Protein AF-A0A239WN30-F1 (af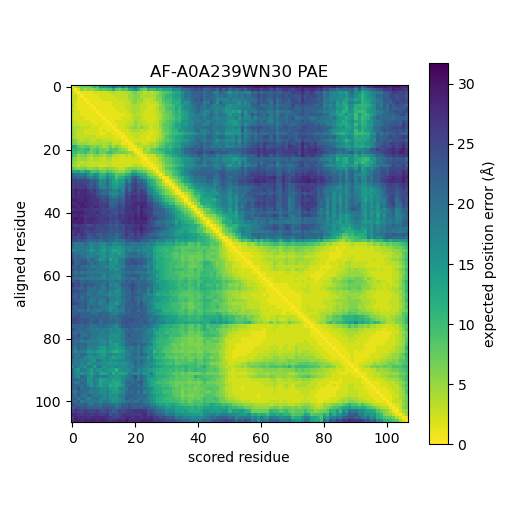db_monomer)

Structure (mmCIF, N/CA/C/O backbone):
data_AF-A0A239WN30-F1
#
_entry.id   AF-A0A239WN30-F1
#
loop_
_atom_site.group_PDB
_atom_site.id
_atom_site.type_symbol
_atom_site.label_atom_id
_atom_site.label_alt_id
_atom_site.label_comp_id
_atom_site.label_asym_id
_atom_site.label_entity_id
_atom_site.label_seq_id
_atom_site.pdbx_PDB_ins_code
_atom_site.Cartn_x
_atom_site.Cartn_y
_atom_site.Cartn_z
_atom_site.occupancy
_atom_site.B_iso_or_equiv
_atom_site.auth_seq_id
_atom_site.auth_comp_id
_atom_site.auth_asym_id
_atom_site.auth_atom_id
_atom_site.pdbx_PDB_model_num
ATOM 1 N N . MET A 1 1 ? 15.507 -6.431 -41.439 1.00 62.22 1 MET A N 1
ATOM 2 C CA . MET A 1 1 ? 15.771 -5.047 -40.969 1.00 62.22 1 MET A CA 1
ATOM 3 C C . MET A 1 1 ? 14.995 -4.663 -39.696 1.00 62.22 1 MET A C 1
ATOM 5 O O . MET A 1 1 ? 15.234 -3.600 -39.144 1.00 62.22 1 MET A O 1
ATOM 9 N N . THR A 1 2 ? 14.121 -5.525 -39.174 1.00 83.44 2 THR A N 1
ATOM 10 C CA . THR A 1 2 ? 13.235 -5.255 -38.025 1.00 83.44 2 THR A CA 1
ATOM 11 C C . THR A 1 2 ? 13.854 -5.611 -36.671 1.00 83.44 2 THR A C 1
ATOM 13 O O . THR A 1 2 ? 13.807 -4.801 -35.751 1.00 83.44 2 THR A O 1
ATOM 16 N N . LEU A 1 3 ? 14.524 -6.765 -36.566 1.00 84.12 3 LEU A N 1
ATOM 17 C CA . LEU A 1 3 ? 15.110 -7.235 -35.302 1.00 84.12 3 LEU A CA 1
ATOM 18 C C . LEU A 1 3 ? 16.232 -6.323 -34.785 1.00 84.12 3 LEU A C 1
ATOM 20 O O . LEU A 1 3 ? 16.250 -5.955 -33.617 1.00 84.12 3 LEU A O 1
ATOM 24 N N . LYS A 1 4 ? 17.147 -5.907 -35.670 1.00 84.69 4 LYS A N 1
ATOM 25 C CA . LYS A 1 4 ? 18.250 -5.008 -35.300 1.00 84.69 4 LYS A CA 1
ATOM 26 C C . LYS A 1 4 ? 17.726 -3.668 -34.776 1.00 84.69 4 LYS A C 1
ATOM 28 O O . LYS A 1 4 ? 18.194 -3.206 -33.747 1.00 84.69 4 LYS A O 1
ATOM 33 N N . ARG A 1 5 ? 16.710 -3.105 -35.438 1.00 85.00 5 ARG A N 1
ATOM 34 C CA . ARG A 1 5 ? 16.092 -1.836 -35.040 1.00 85.00 5 ARG A CA 1
ATOM 35 C C . ARG A 1 5 ? 15.357 -1.948 -33.703 1.00 85.00 5 ARG A C 1
ATOM 37 O O . ARG A 1 5 ? 15.493 -1.053 -32.884 1.00 85.00 5 ARG A O 1
ATOM 44 N N . ALA A 1 6 ? 14.648 -3.050 -33.456 1.00 86.06 6 ALA A N 1
ATOM 45 C CA . ALA A 1 6 ? 14.029 -3.312 -32.156 1.00 86.06 6 ALA A CA 1
ATOM 46 C C . ALA A 1 6 ? 15.077 -3.428 -31.034 1.00 86.06 6 ALA A C 1
ATOM 48 O O . ALA A 1 6 ? 14.925 -2.819 -29.982 1.00 86.06 6 ALA A O 1
ATOM 49 N N . LEU A 1 7 ? 16.181 -4.142 -31.279 1.00 85.44 7 LEU A N 1
ATOM 50 C CA . LEU A 1 7 ? 17.279 -4.249 -30.315 1.00 85.44 7 LEU A CA 1
ATOM 51 C C . LEU A 1 7 ? 17.985 -2.909 -30.082 1.00 85.44 7 LEU A C 1
ATOM 53 O O . LEU A 1 7 ? 18.366 -2.619 -28.956 1.00 85.44 7 LEU A O 1
ATOM 57 N N . ASP A 1 8 ? 18.171 -2.100 -31.125 1.00 85.19 8 ASP A N 1
ATOM 58 C CA . ASP A 1 8 ? 18.766 -0.766 -31.001 1.00 85.19 8 ASP A CA 1
ATOM 59 C C . ASP A 1 8 ? 17.870 0.169 -30.169 1.00 85.19 8 ASP A C 1
ATOM 61 O O . ASP A 1 8 ? 18.388 0.915 -29.343 1.00 85.19 8 ASP A O 1
ATOM 65 N N . LEU A 1 9 ? 16.541 0.078 -30.318 1.00 86.25 9 LEU A N 1
ATOM 66 C CA . LEU A 1 9 ? 15.583 0.820 -29.490 1.00 86.25 9 LEU A CA 1
ATOM 67 C C . LEU A 1 9 ? 15.656 0.400 -28.019 1.00 86.25 9 LEU A C 1
ATOM 69 O O . LEU A 1 9 ? 15.783 1.253 -27.150 1.00 86.25 9 LEU A O 1
ATOM 73 N N . LEU A 1 10 ? 15.670 -0.904 -27.738 1.00 83.12 10 LEU A N 1
ATOM 74 C CA . LEU A 1 10 ? 15.766 -1.411 -26.365 1.00 83.12 10 LEU A CA 1
ATOM 75 C C . LEU A 1 10 ? 17.101 -1.058 -25.690 1.00 83.12 10 LEU A C 1
ATOM 77 O O . LEU A 1 10 ? 17.151 -0.875 -24.476 1.00 83.12 10 LEU A O 1
ATOM 81 N N . VAL A 1 11 ? 18.187 -0.943 -26.462 1.00 82.88 11 VAL A N 1
ATOM 82 C CA . VAL A 1 11 ? 19.470 -0.428 -25.957 1.00 82.88 11 VAL A CA 1
ATOM 83 C C . VAL A 1 11 ? 19.386 1.077 -25.685 1.00 82.88 11 VAL A C 1
ATOM 85 O O . VAL A 1 11 ? 19.878 1.531 -24.656 1.00 82.88 11 VAL A O 1
ATOM 88 N N . ALA A 1 12 ? 18.751 1.850 -26.571 1.00 80.44 12 ALA A N 1
ATOM 89 C CA . ALA A 1 12 ? 18.581 3.294 -26.402 1.00 80.44 12 ALA A CA 1
ATOM 90 C C . ALA A 1 12 ? 17.696 3.653 -25.195 1.00 80.44 12 ALA A C 1
ATOM 92 O O . ALA A 1 12 ? 17.984 4.617 -24.492 1.00 80.44 12 ALA A O 1
ATOM 93 N N . GLU A 1 13 ? 16.662 2.856 -24.923 1.00 78.12 13 GLU A N 1
ATOM 94 C CA . GLU A 1 13 ? 15.775 3.001 -23.761 1.00 78.12 13 GLU A CA 1
ATOM 95 C C . GLU A 1 13 ? 16.386 2.454 -22.456 1.00 78.12 13 GLU A C 1
ATOM 97 O O . GLU A 1 13 ? 15.775 2.548 -21.395 1.00 78.12 13 GLU A O 1
ATOM 102 N N . GLY A 1 14 ? 17.598 1.890 -22.511 1.00 75.25 14 GLY A N 1
ATOM 103 C CA . GLY A 1 14 ? 18.319 1.409 -21.333 1.00 75.25 14 GLY A CA 1
ATOM 104 C C . GLY A 1 14 ? 17.860 0.047 -20.806 1.00 75.25 14 GLY A C 1
ATOM 105 O O . GLY A 1 14 ? 18.337 -0.374 -19.755 1.00 75.25 14 GLY A O 1
ATOM 106 N N . TYR A 1 15 ? 16.997 -0.673 -21.530 1.00 79.50 15 TYR A N 1
ATOM 107 C CA . TYR A 1 15 ? 16.573 -2.035 -21.178 1.00 79.50 15 TYR A CA 1
ATOM 108 C C . TYR A 1 15 ? 17.630 -3.097 -21.502 1.00 79.50 15 TYR A C 1
ATOM 110 O O . TYR A 1 15 ? 17.630 -4.169 -20.898 1.00 79.50 15 TYR A O 1
ATOM 118 N N . LEU A 1 16 ? 18.528 -2.824 -22.452 1.00 85.12 16 LEU A N 1
ATOM 119 C CA . LEU A 1 16 ? 19.608 -3.727 -22.848 1.00 85.12 16 LEU A CA 1
ATOM 120 C C . LEU A 1 16 ? 20.968 -3.018 -22.832 1.00 85.12 16 LEU A C 1
ATOM 122 O O . LEU A 1 16 ? 21.090 -1.875 -23.266 1.00 85.12 16 LEU A O 1
ATOM 126 N N . ILE A 1 17 ? 22.025 -3.739 -22.455 1.00 84.44 17 ILE A N 1
ATOM 127 C CA . ILE A 1 17 ? 23.415 -3.313 -22.661 1.00 84.44 17 ILE A CA 1
ATOM 128 C C . ILE A 1 17 ? 24.110 -4.192 -23.699 1.00 84.44 17 ILE A C 1
ATOM 130 O O . ILE A 1 17 ? 23.985 -5.418 -23.704 1.00 84.44 17 ILE A O 1
ATOM 134 N N . ARG A 1 18 ? 24.919 -3.569 -24.561 1.00 83.88 18 ARG A N 1
ATOM 135 C CA . ARG A 1 18 ? 25.822 -4.283 -25.472 1.00 83.88 18 ARG A CA 1
ATOM 136 C C . ARG A 1 18 ? 27.233 -4.287 -24.915 1.00 83.88 18 ARG A C 1
ATOM 138 O O . ARG A 1 18 ? 27.840 -3.234 -24.742 1.00 83.88 18 ARG A O 1
ATOM 145 N N . ARG A 1 19 ? 27.780 -5.481 -24.698 1.00 81.56 19 ARG A N 1
ATOM 146 C CA . ARG A 1 19 ? 29.195 -5.667 -24.364 1.00 81.56 19 ARG A CA 1
ATOM 147 C C . ARG A 1 19 ? 29.915 -6.185 -25.601 1.00 81.56 19 ARG A C 1
ATOM 149 O O . ARG A 1 19 ? 29.585 -7.249 -26.127 1.00 81.56 19 ARG A O 1
ATOM 156 N N . ARG A 1 20 ? 30.879 -5.406 -26.102 1.00 74.38 20 ARG A N 1
ATOM 157 C CA . ARG A 1 20 ? 31.647 -5.750 -27.307 1.00 74.38 20 ARG A CA 1
ATOM 158 C C . ARG A 1 20 ? 32.315 -7.117 -27.109 1.00 74.38 20 ARG A C 1
ATOM 160 O O . ARG A 1 20 ? 33.063 -7.293 -26.160 1.00 74.38 20 ARG A O 1
ATOM 167 N N . GLY A 1 21 ? 32.019 -8.072 -27.991 1.00 79.56 21 GLY A N 1
ATOM 168 C CA . GLY A 1 21 ? 32.549 -9.442 -27.923 1.00 79.56 21 GLY A CA 1
ATOM 169 C C . GLY A 1 21 ? 31.801 -10.403 -26.989 1.00 79.56 21 GLY A C 1
ATOM 170 O O . GLY A 1 21 ? 32.060 -11.597 -27.052 1.00 79.56 21 GLY A O 1
ATOM 171 N N . SER A 1 22 ? 30.853 -9.927 -26.175 1.00 78.50 22 SER A N 1
ATOM 172 C CA . SER A 1 22 ? 30.111 -10.769 -25.217 1.00 78.50 22 SER A CA 1
ATOM 173 C C . SER A 1 22 ? 28.606 -10.845 -25.490 1.00 78.50 22 SER A C 1
ATOM 175 O O . SER A 1 22 ? 27.918 -11.631 -24.852 1.00 78.50 22 SER A O 1
ATOM 177 N N . GLY A 1 23 ? 28.082 -10.060 -26.435 1.00 82.44 23 GLY A N 1
ATOM 178 C CA . GLY A 1 23 ? 26.669 -10.089 -26.825 1.00 82.44 23 GLY A CA 1
ATOM 179 C C . GLY A 1 23 ? 25.827 -8.974 -26.196 1.00 82.44 23 GLY A C 1
ATOM 180 O O . GLY A 1 23 ? 26.348 -7.945 -25.755 1.00 82.44 23 GLY A O 1
ATOM 181 N N . THR A 1 24 ? 24.505 -9.153 -26.227 1.00 86.25 24 THR A N 1
ATOM 182 C CA . THR A 1 24 ? 23.522 -8.205 -25.673 1.00 86.25 24 THR A CA 1
ATOM 183 C C . THR A 1 24 ? 22.913 -8.811 -24.416 1.00 86.25 24 THR A C 1
ATOM 185 O O . THR A 1 24 ? 22.472 -9.955 -24.453 1.00 86.25 24 THR A O 1
ATOM 188 N N . PHE A 1 25 ? 22.889 -8.054 -23.324 1.00 82.69 25 PHE A N 1
ATOM 189 C CA . PHE A 1 25 ? 22.388 -8.501 -22.026 1.00 82.69 25 PHE A CA 1
ATOM 190 C C . PHE A 1 25 ? 21.215 -7.632 -21.594 1.00 82.69 25 PHE A C 1
ATOM 192 O O . PHE A 1 25 ? 21.197 -6.436 -21.887 1.00 82.69 25 PHE A O 1
ATOM 199 N N . VAL A 1 26 ? 20.264 -8.234 -20.883 1.00 85.12 26 VAL A N 1
ATOM 200 C CA . VAL A 1 26 ? 19.174 -7.503 -20.233 1.00 85.12 26 VAL A CA 1
ATOM 201 C C . VAL A 1 26 ? 19.761 -6.689 -19.088 1.00 85.12 26 VAL A C 1
ATOM 203 O O . VAL A 1 26 ? 20.512 -7.222 -18.269 1.00 85.12 26 VAL A O 1
ATOM 206 N N . CYS A 1 27 ? 19.475 -5.390 -19.068 1.00 78.56 27 CYS A N 1
ATOM 207 C CA . CYS A 1 27 ? 19.783 -4.563 -17.916 1.00 78.56 27 CYS A CA 1
ATOM 208 C C . CYS A 1 27 ? 18.950 -5.070 -16.750 1.00 78.56 27 CYS A C 1
ATOM 210 O O . CYS A 1 27 ? 17.730 -5.182 -16.867 1.00 78.56 27 CYS A O 1
ATOM 212 N N . ASP A 1 28 ? 19.609 -5.364 -15.633 1.00 63.53 28 ASP A N 1
ATOM 213 C CA . ASP A 1 28 ? 18.893 -5.611 -14.393 1.00 63.53 28 ASP A CA 1
ATOM 214 C C . ASP A 1 28 ? 18.003 -4.393 -14.139 1.00 63.53 28 ASP A C 1
ATOM 216 O O . ASP A 1 28 ? 18.470 -3.251 -14.270 1.00 63.53 28 ASP A O 1
ATOM 220 N N . TRP A 1 29 ? 16.727 -4.626 -13.830 1.00 57.31 29 TRP A N 1
ATOM 221 C CA . TRP A 1 29 ? 15.882 -3.591 -13.253 1.00 57.31 29 TRP A CA 1
ATOM 222 C C . TRP A 1 29 ? 16.573 -3.256 -11.933 1.00 57.31 29 TRP A C 1
ATOM 224 O O . TRP A 1 29 ? 16.345 -3.858 -10.889 1.00 57.31 29 TRP A O 1
ATOM 234 N N . LYS A 1 30 ? 17.505 -2.300 -11.969 1.00 49.78 30 LYS A N 1
ATOM 235 C CA . LYS A 1 30 ? 17.790 -1.521 -10.785 1.00 49.78 30 LYS A CA 1
ATOM 236 C C . LYS A 1 30 ? 16.443 -0.914 -10.507 1.00 49.78 30 LYS A C 1
ATOM 238 O O . LYS A 1 30 ? 16.041 -0.034 -11.262 1.00 49.78 30 LYS A O 1
ATOM 243 N N . SER A 1 31 ? 15.748 -1.477 -9.518 1.00 45.72 31 SER A N 1
ATOM 244 C CA . SER A 1 31 ? 14.645 -0.851 -8.812 1.00 45.72 31 SER A CA 1
ATOM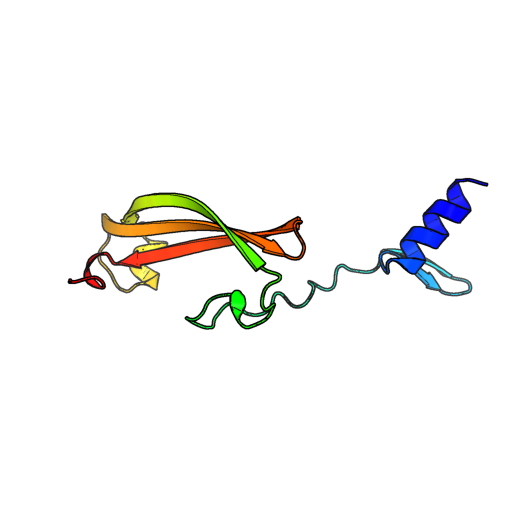 245 C C . SER A 1 31 ? 14.925 0.629 -8.865 1.00 45.72 31 SER A C 1
ATOM 247 O O . SER A 1 31 ? 15.867 1.071 -8.198 1.00 45.72 31 SER A O 1
ATOM 249 N N . ALA A 1 32 ? 14.262 1.333 -9.791 1.00 46.69 32 ALA A N 1
ATOM 250 C CA . ALA A 1 32 ? 14.399 2.770 -9.916 1.00 46.69 32 ALA A CA 1
ATOM 251 C C . ALA A 1 32 ? 14.127 3.223 -8.502 1.00 46.69 32 ALA A C 1
ATOM 253 O O . ALA A 1 32 ? 13.027 2.908 -8.050 1.00 46.69 32 ALA A O 1
ATOM 254 N N . GLN A 1 33 ? 15.187 3.674 -7.801 1.00 44.22 33 GLN A N 1
ATOM 255 C CA . GLN A 1 33 ? 15.264 3.728 -6.338 1.00 44.22 33 GLN A CA 1
ATOM 256 C C . GLN A 1 33 ? 13.874 4.063 -5.870 1.00 44.22 33 GLN A C 1
ATOM 258 O O . GLN A 1 33 ? 13.457 5.170 -6.185 1.00 44.22 33 GLN A O 1
ATOM 263 N N . ILE A 1 34 ? 13.116 3.085 -5.345 1.00 46.66 34 ILE A N 1
ATOM 264 C CA . ILE A 1 34 ? 11.714 3.334 -5.008 1.00 46.66 34 ILE A CA 1
ATOM 265 C C . ILE A 1 34 ? 11.874 4.420 -3.968 1.00 46.66 34 ILE A C 1
ATOM 267 O O . ILE A 1 34 ? 12.425 4.094 -2.908 1.00 46.66 34 ILE A O 1
ATOM 271 N N . PRO A 1 35 ? 11.598 5.698 -4.295 1.00 44.88 35 PRO A N 1
ATOM 272 C CA . PRO A 1 35 ? 11.947 6.744 -3.371 1.00 44.88 35 PRO A CA 1
ATOM 273 C C . PRO A 1 35 ? 11.147 6.385 -2.148 1.00 44.88 35 PRO A C 1
ATOM 275 O O . PRO A 1 35 ? 9.985 5.974 -2.243 1.00 44.88 35 PRO A O 1
ATOM 278 N N . HIS A 1 36 ? 11.848 6.326 -1.028 1.00 43.88 36 HIS A N 1
ATOM 279 C CA . HIS A 1 36 ? 11.222 6.004 0.223 1.00 43.88 36 HIS A CA 1
ATOM 280 C C . HIS A 1 36 ? 10.123 7.042 0.420 1.00 43.88 36 HIS A C 1
ATOM 282 O O . HIS A 1 36 ? 10.396 8.148 0.868 1.00 43.88 36 HIS A O 1
ATOM 288 N N . VAL A 1 37 ? 8.879 6.675 0.094 1.00 49.03 37 VAL A N 1
ATOM 289 C CA . VAL A 1 37 ? 7.670 7.494 0.263 1.00 49.03 37 VAL A CA 1
ATOM 290 C C . VAL A 1 37 ? 7.322 7.586 1.760 1.00 49.03 37 VAL A C 1
ATOM 292 O O . VAL A 1 37 ? 6.164 7.556 2.159 1.00 49.03 37 VAL A O 1
ATOM 295 N N . TYR A 1 38 ? 8.344 7.612 2.617 1.00 45.16 38 TYR A N 1
ATOM 296 C CA . TYR A 1 38 ? 8.251 7.650 4.068 1.00 45.16 38 TYR A CA 1
ATOM 297 C C . TYR A 1 38 ? 8.068 9.063 4.609 1.00 45.16 38 TYR A C 1
ATOM 299 O O . TYR A 1 38 ? 7.962 9.231 5.821 1.00 45.16 38 TYR A O 1
ATOM 307 N N . THR A 1 39 ? 7.986 10.082 3.760 1.00 42.78 39 THR A N 1
ATOM 308 C CA . THR A 1 39 ? 7.645 11.413 4.247 1.00 42.78 39 THR A CA 1
ATOM 309 C C . THR A 1 39 ? 6.131 11.524 4.326 1.00 42.78 39 THR A C 1
ATOM 311 O O . THR A 1 39 ? 5.418 11.316 3.345 1.00 42.78 39 THR A O 1
ATOM 314 N N . LEU A 1 40 ? 5.644 11.876 5.513 1.00 47.97 40 LEU A N 1
ATOM 315 C CA . LEU A 1 40 ? 4.242 12.101 5.886 1.00 47.97 40 LEU A CA 1
ATOM 316 C C . LEU A 1 40 ? 3.497 13.110 4.973 1.00 47.97 40 LEU A C 1
ATOM 318 O O . LEU A 1 40 ? 2.283 13.254 5.082 1.00 47.97 40 LEU A O 1
ATOM 322 N N . ASN A 1 41 ? 4.205 13.736 4.027 1.00 47.44 41 ASN A N 1
ATOM 323 C CA . ASN A 1 41 ? 3.706 14.624 2.974 1.00 47.44 41 ASN A CA 1
ATOM 324 C C . ASN A 1 41 ? 3.346 13.902 1.650 1.00 47.44 41 ASN A C 1
ATOM 326 O O . ASN A 1 41 ? 2.817 14.514 0.720 1.00 47.44 41 ASN A O 1
ATOM 330 N N . GLY A 1 42 ? 3.590 12.588 1.554 1.00 51.66 42 GLY A N 1
ATOM 331 C CA . GLY A 1 42 ? 3.296 11.764 0.380 1.00 51.66 42 GLY A CA 1
ATOM 332 C C . GLY A 1 42 ? 4.268 11.976 -0.790 1.00 51.66 42 GLY A C 1
ATOM 333 O O . GLY A 1 42 ? 4.967 12.977 -0.867 1.00 51.66 42 GLY A O 1
ATOM 334 N N . ALA A 1 43 ? 4.277 11.040 -1.750 1.00 49.12 43 ALA A N 1
ATOM 335 C CA . ALA A 1 43 ? 5.147 11.030 -2.947 1.00 49.12 43 ALA A CA 1
ATOM 336 C C . ALA A 1 43 ? 5.074 12.280 -3.855 1.00 49.12 43 ALA A C 1
ATOM 338 O O . ALA A 1 43 ? 5.691 12.313 -4.916 1.00 49.12 43 ALA A O 1
ATOM 339 N N . THR A 1 44 ? 4.271 13.273 -3.487 1.00 51.31 44 THR A N 1
ATOM 340 C CA . THR A 1 44 ? 4.141 14.573 -4.144 1.00 51.31 44 THR A CA 1
ATOM 341 C C . THR A 1 44 ? 5.428 15.392 -4.036 1.00 51.31 44 THR A C 1
ATOM 343 O O . T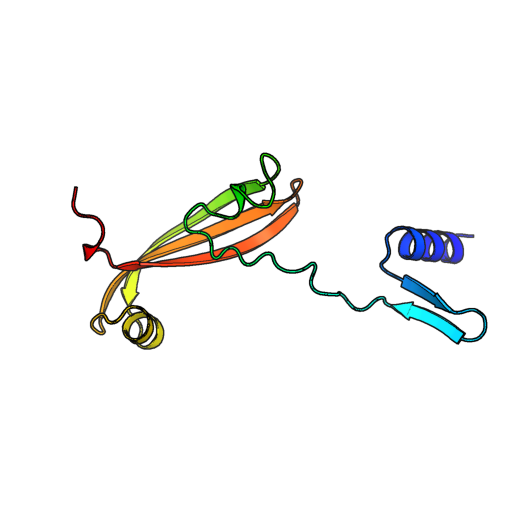HR A 1 44 ? 5.754 16.126 -4.959 1.00 51.31 44 THR A O 1
ATOM 346 N N . GLU A 1 45 ? 6.183 15.248 -2.944 1.00 51.62 45 GLU A N 1
ATOM 347 C CA . GLU A 1 45 ? 7.407 16.031 -2.709 1.00 51.62 45 GLU A CA 1
ATOM 348 C C . GLU A 1 45 ? 8.585 15.547 -3.580 1.00 51.62 45 GLU A C 1
ATOM 350 O O . GLU A 1 45 ? 9.320 16.362 -4.134 1.00 51.62 45 GLU A O 1
ATOM 355 N N . ASP A 1 46 ? 8.701 14.231 -3.804 1.00 51.59 46 ASP A N 1
ATOM 356 C CA . ASP A 1 46 ? 9.814 13.630 -4.563 1.00 51.59 46 ASP A CA 1
ATOM 357 C C . ASP A 1 46 ? 9.659 13.737 -6.092 1.00 51.59 46 ASP A C 1
ATOM 359 O O . ASP A 1 46 ? 10.639 13.664 -6.835 1.00 51.59 46 ASP A O 1
ATOM 363 N N . TYR A 1 47 ? 8.429 13.901 -6.582 1.00 53.66 47 TYR A N 1
ATOM 364 C CA . TYR A 1 47 ? 8.104 13.873 -8.015 1.00 53.66 47 TYR A CA 1
ATOM 365 C C . TYR A 1 47 ? 7.338 15.118 -8.508 1.00 53.66 47 TYR A C 1
ATOM 367 O O . TYR A 1 47 ? 7.049 15.223 -9.705 1.00 53.66 47 TYR A O 1
ATOM 375 N N . GLY A 1 48 ? 7.019 16.066 -7.618 1.00 60.53 48 GLY A N 1
ATOM 376 C CA . GLY A 1 48 ? 6.291 17.300 -7.929 1.00 60.53 48 GLY A CA 1
ATOM 377 C C . GLY A 1 48 ? 4.910 17.066 -8.562 1.00 60.53 48 GLY A C 1
ATOM 378 O O . GLY A 1 48 ? 4.249 16.056 -8.314 1.00 60.53 48 GLY A O 1
ATOM 379 N N . ASP A 1 49 ? 4.504 17.977 -9.455 1.00 57.78 49 ASP A N 1
ATOM 380 C CA . ASP A 1 49 ? 3.212 17.972 -10.175 1.00 57.78 49 ASP A CA 1
ATOM 381 C C . ASP A 1 49 ? 3.000 16.774 -11.128 1.00 57.78 49 ASP A C 1
ATOM 383 O O . ASP A 1 49 ? 1.973 16.667 -11.799 1.00 57.78 49 ASP A O 1
ATOM 387 N N . LYS A 1 50 ? 3.964 15.850 -11.228 1.00 69.12 50 LYS A N 1
ATOM 388 C CA . LYS A 1 50 ? 3.884 14.681 -12.119 1.00 69.12 50 LYS A CA 1
ATOM 389 C C . LYS A 1 50 ? 3.204 13.468 -11.488 1.00 69.12 50 LYS A C 1
ATOM 391 O O . LYS A 1 50 ? 3.038 12.457 -12.182 1.00 69.12 50 LYS A O 1
ATOM 396 N N . VAL A 1 51 ? 2.829 13.546 -10.208 1.00 74.38 51 VAL A N 1
ATOM 397 C CA . VAL A 1 51 ? 2.140 12.460 -9.500 1.00 74.38 51 VAL A CA 1
ATOM 398 C C . VAL A 1 51 ? 0.653 12.732 -9.418 1.00 74.38 51 VAL A C 1
ATOM 400 O O . VAL A 1 51 ? 0.203 13.626 -8.707 1.00 74.38 51 VAL A O 1
ATOM 403 N N . ARG A 1 52 ? -0.133 11.888 -10.082 1.00 81.25 52 ARG A N 1
ATOM 404 C CA . ARG A 1 52 ? -1.583 11.842 -9.891 1.00 81.25 52 ARG A CA 1
ATOM 405 C C . ARG A 1 52 ? -1.921 10.668 -8.987 1.00 81.25 52 ARG A C 1
ATOM 407 O O . ARG A 1 52 ? -1.517 9.545 -9.266 1.00 81.25 52 ARG A O 1
ATOM 414 N N . THR A 1 53 ? -2.682 10.915 -7.929 1.00 83.31 53 THR A N 1
ATOM 415 C CA . THR A 1 53 ? -3.131 9.861 -7.013 1.00 83.31 53 THR A CA 1
ATOM 416 C C . THR A 1 53 ? -4.607 9.572 -7.238 1.00 83.31 53 THR A C 1
ATOM 418 O O . THR A 1 53 ? -5.418 10.492 -7.303 1.00 83.31 53 THR A O 1
ATOM 421 N N . GLU A 1 54 ? -4.947 8.295 -7.336 1.00 88.25 54 GLU A N 1
ATOM 422 C CA . GLU A 1 54 ? -6.313 7.792 -7.384 1.00 88.25 54 GLU A CA 1
ATOM 423 C C . GLU A 1 54 ? -6.568 6.937 -6.141 1.00 88.25 54 GLU A C 1
ATOM 425 O O . GLU A 1 54 ? -5.783 6.040 -5.826 1.00 88.25 54 GLU A O 1
ATOM 430 N N . VAL A 1 55 ? -7.642 7.227 -5.402 1.00 91.31 55 VAL A N 1
ATOM 431 C CA . VAL A 1 55 ? -8.075 6.376 -4.288 1.00 91.31 55 VAL A CA 1
ATOM 432 C C . VAL A 1 55 ? -8.892 5.238 -4.878 1.00 91.31 55 VAL A C 1
ATOM 434 O O . VAL 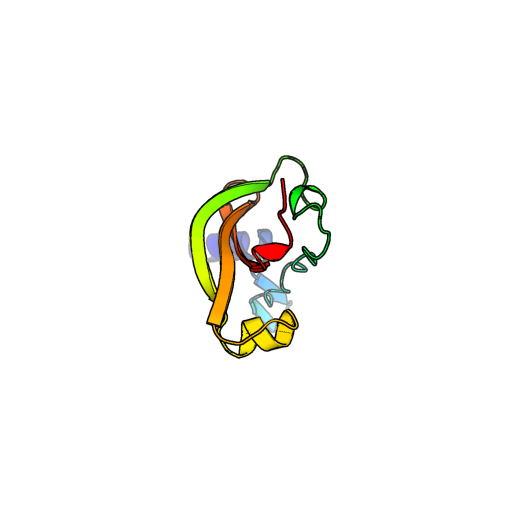A 1 55 ? -9.984 5.456 -5.391 1.00 91.31 55 VAL A O 1
ATOM 437 N N . ILE A 1 56 ? -8.337 4.033 -4.809 1.00 94.44 56 ILE A N 1
ATOM 438 C CA . ILE A 1 56 ? -8.970 2.816 -5.317 1.00 94.44 56 ILE A CA 1
ATOM 439 C C . ILE A 1 56 ? -9.949 2.263 -4.291 1.00 94.44 56 ILE A C 1
ATOM 441 O O . ILE A 1 56 ? -10.999 1.744 -4.652 1.00 94.44 56 ILE A O 1
ATOM 445 N N . ASN A 1 57 ? -9.591 2.352 -3.010 1.00 92.88 57 ASN A N 1
ATOM 446 C CA . ASN A 1 57 ? -10.450 1.883 -1.941 1.00 92.88 57 ASN A CA 1
ATOM 447 C C . ASN A 1 57 ? -10.251 2.688 -0.656 1.00 92.88 57 ASN A C 1
ATOM 449 O O . ASN A 1 57 ? -9.126 3.076 -0.327 1.00 92.88 57 ASN A O 1
ATOM 453 N N . PHE A 1 58 ? -11.342 2.897 0.069 1.00 93.12 58 PHE A N 1
ATOM 454 C CA . PHE A 1 58 ? -11.361 3.518 1.382 1.00 93.12 58 PHE A CA 1
ATOM 455 C C . PHE A 1 58 ? -12.399 2.796 2.238 1.00 93.12 58 PHE A C 1
ATOM 457 O O . PHE A 1 58 ? -13.595 3.018 2.076 1.00 93.12 58 PHE A O 1
ATOM 464 N N . ASP A 1 59 ? -11.919 1.944 3.140 1.00 93.75 59 ASP A N 1
ATOM 465 C CA . ASP A 1 59 ? -12.759 1.104 3.992 1.00 93.75 59 ASP A CA 1
ATOM 466 C C . ASP A 1 59 ? -12.372 1.245 5.461 1.00 93.75 59 ASP A C 1
ATOM 468 O O . ASP A 1 59 ? -11.222 1.532 5.801 1.00 93.75 59 ASP A O 1
ATOM 472 N N . VAL A 1 60 ? -13.328 0.953 6.338 1.00 93.69 60 VAL A N 1
ATOM 473 C CA . VAL A 1 60 ? -13.069 0.671 7.750 1.00 93.69 60 VAL A CA 1
ATOM 474 C C . VAL A 1 60 ? -13.025 -0.839 7.926 1.00 93.69 60 VAL A C 1
ATOM 476 O O . VAL A 1 60 ? -13.983 -1.533 7.589 1.00 93.69 60 VAL A O 1
ATOM 479 N N . ILE A 1 61 ? -11.915 -1.351 8.448 1.00 93.56 61 ILE A N 1
ATOM 480 C CA . ILE A 1 61 ? -11.740 -2.781 8.715 1.00 93.56 61 ILE A CA 1
ATOM 481 C C . ILE A 1 61 ? -11.317 -3.003 10.163 1.00 93.56 61 ILE A C 1
ATOM 483 O O . ILE A 1 61 ? -10.741 -2.111 10.784 1.00 93.56 61 ILE A O 1
ATOM 487 N N . SER A 1 62 ? -11.554 -4.204 10.684 1.00 93.25 62 SER A N 1
ATOM 488 C CA . SER A 1 62 ? -10.928 -4.638 11.929 1.00 93.25 62 SER A CA 1
ATOM 489 C C . SER A 1 62 ? -9.439 -4.935 11.711 1.00 93.25 62 SER A C 1
ATOM 491 O O . SER A 1 62 ? -9.025 -5.455 10.665 1.00 93.25 62 SER A O 1
ATOM 493 N N . ALA A 1 63 ? -8.611 -4.577 12.689 1.00 90.19 63 ALA A N 1
ATOM 494 C CA . ALA A 1 63 ? -7.178 -4.794 12.658 1.00 90.19 63 ALA A CA 1
ATOM 495 C C . ALA A 1 63 ? -6.871 -6.290 12.773 1.00 90.19 63 ALA A C 1
ATOM 497 O O . ALA A 1 63 ? -7.193 -6.947 13.763 1.00 90.19 63 ALA A O 1
ATOM 498 N N . ASN A 1 64 ? -6.198 -6.828 11.755 1.00 91.12 64 ASN A N 1
ATOM 499 C CA . ASN A 1 64 ? -5.621 -8.164 11.845 1.00 91.12 64 ASN A CA 1
ATOM 500 C C . ASN A 1 64 ? -4.377 -8.153 12.755 1.00 91.12 64 ASN A C 1
ATOM 502 O O . ASN A 1 64 ? -3.843 -7.093 13.074 1.00 91.12 64 ASN A O 1
ATOM 506 N N . ALA A 1 65 ? -3.866 -9.333 13.116 1.00 91.25 65 ALA A N 1
ATOM 507 C CA . ALA A 1 65 ? -2.729 -9.453 14.033 1.00 91.25 65 ALA A CA 1
ATOM 508 C C . ALA A 1 65 ? -1.496 -8.632 13.624 1.00 91.25 65 ALA A C 1
ATOM 510 O O . ALA A 1 65 ? -0.870 -8.000 14.468 1.00 91.25 65 ALA A O 1
ATOM 511 N N . GLN A 1 66 ? -1.180 -8.583 12.328 1.00 92.00 66 GLN A N 1
ATOM 512 C CA . GLN A 1 66 ? -0.028 -7.834 11.828 1.00 92.00 66 GLN A CA 1
ATOM 513 C C . GLN A 1 66 ? -0.229 -6.316 11.934 1.00 92.00 66 GLN A C 1
ATOM 515 O O . GLN A 1 66 ? 0.709 -5.584 12.245 1.00 92.00 66 GLN A O 1
ATOM 520 N N . VAL A 1 67 ? -1.432 -5.830 11.629 1.00 90.38 67 VAL A N 1
ATOM 521 C CA . VAL A 1 67 ? -1.777 -4.408 11.720 1.00 90.38 67 VAL A CA 1
ATOM 522 C C . VAL A 1 67 ? -1.836 -3.980 13.185 1.00 90.38 67 VAL A C 1
ATOM 524 O O . VAL A 1 67 ? -1.252 -2.955 13.527 1.00 90.38 67 VAL A O 1
ATOM 527 N N . ALA A 1 68 ? -2.456 -4.795 14.040 1.00 91.12 68 ALA A N 1
ATOM 52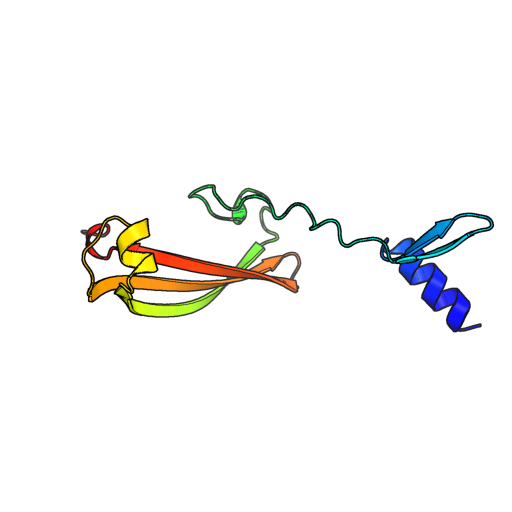8 C CA . ALA A 1 68 ? -2.553 -4.562 15.476 1.00 91.12 68 ALA A CA 1
ATOM 529 C C . ALA A 1 68 ? -1.168 -4.445 16.130 1.00 91.12 68 ALA A C 1
ATOM 531 O O . ALA A 1 68 ? -0.878 -3.455 16.798 1.00 91.12 68 ALA A O 1
ATOM 532 N N . GLU A 1 69 ? -0.269 -5.392 15.840 1.00 92.12 69 GLU A N 1
ATOM 533 C CA . GLU A 1 69 ? 1.111 -5.376 16.336 1.00 92.12 69 GLU A CA 1
ATOM 534 C C . GLU A 1 69 ? 1.879 -4.134 15.861 1.00 92.12 69 GLU A C 1
ATOM 536 O O . GLU A 1 69 ? 2.516 -3.448 16.658 1.00 92.12 69 GLU A O 1
ATOM 541 N N . ARG A 1 70 ? 1.801 -3.802 14.566 1.00 90.12 70 ARG A N 1
ATOM 542 C CA . ARG A 1 70 ? 2.557 -2.671 14.000 1.00 90.12 70 ARG A CA 1
ATOM 543 C C . ARG A 1 70 ? 2.064 -1.308 14.464 1.00 90.12 70 ARG A C 1
ATOM 545 O O . ARG A 1 70 ? 2.860 -0.375 14.511 1.00 90.12 70 ARG A O 1
ATOM 552 N N . LEU A 1 71 ? 0.773 -1.183 14.756 1.00 88.88 71 LEU A N 1
ATOM 553 C CA . LEU A 1 71 ? 0.163 0.065 15.213 1.00 88.88 71 LEU A CA 1
ATOM 554 C C . LEU A 1 71 ? 0.052 0.143 16.741 1.00 88.88 71 LEU A C 1
ATOM 556 O O . LEU A 1 71 ? -0.361 1.178 17.250 1.00 88.88 71 LEU A O 1
ATOM 560 N N . SER A 1 72 ? 0.459 -0.906 17.468 1.00 90.06 72 SER A N 1
ATOM 561 C CA . SER A 1 72 ? 0.285 -1.030 18.923 1.00 90.06 72 SER A CA 1
ATOM 562 C C . SER A 1 72 ? -1.172 -0.835 19.377 1.00 90.06 72 SER A C 1
ATOM 564 O O . SER A 1 72 ? -1.425 -0.162 20.374 1.00 90.06 72 SER A O 1
ATOM 566 N N . ILE A 1 73 ? -2.122 -1.413 18.636 1.00 88.75 73 ILE A N 1
ATOM 567 C CA . ILE A 1 73 ? -3.566 -1.387 18.937 1.00 88.75 73 ILE A CA 1
ATOM 568 C C . ILE A 1 73 ? -4.081 -2.795 19.265 1.00 88.75 73 ILE A C 1
ATOM 570 O O . ILE A 1 73 ? -3.370 -3.787 19.085 1.00 88.75 73 ILE A O 1
ATOM 574 N N . GLY A 1 74 ? -5.311 -2.890 19.764 1.00 89.25 74 GLY A N 1
ATOM 575 C CA . GLY A 1 74 ? -5.979 -4.154 20.032 1.00 89.25 74 GLY A CA 1
ATOM 576 C C . GLY A 1 74 ? -6.256 -4.958 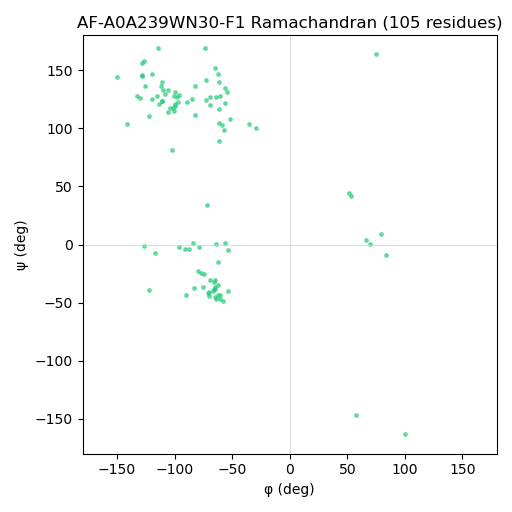18.761 1.00 89.25 74 GLY A C 1
ATOM 577 O O . GLY A 1 74 ? -6.432 -4.422 17.665 1.00 89.25 74 GLY A O 1
ATOM 578 N N . LEU A 1 75 ? -6.313 -6.282 18.916 1.00 83.31 75 LEU A N 1
ATOM 579 C CA . LEU A 1 75 ? -6.954 -7.132 17.915 1.00 83.31 75 LEU A CA 1
ATOM 580 C C . LEU A 1 75 ? -8.425 -6.725 17.808 1.00 83.31 75 LEU A C 1
ATOM 582 O O . LEU A 1 75 ? -9.060 -6.454 18.822 1.00 83.31 75 LEU A O 1
ATOM 586 N N . ASP A 1 76 ? -8.939 -6.702 16.583 1.00 84.06 76 ASP A N 1
ATOM 587 C CA . ASP A 1 76 ? -10.304 -6.285 16.250 1.00 84.06 76 ASP A CA 1
ATOM 588 C C . ASP A 1 76 ? -10.625 -4.787 16.411 1.00 84.06 76 ASP A C 1
ATOM 590 O O . ASP A 1 76 ? -11.725 -4.371 16.041 1.00 84.06 76 ASP A O 1
ATOM 594 N N . ASP A 1 77 ? -9.664 -3.954 16.832 1.00 88.44 77 ASP A N 1
ATOM 595 C CA . ASP A 1 77 ? -9.815 -2.496 16.781 1.00 88.44 77 ASP A CA 1
ATOM 596 C C . ASP A 1 77 ? -9.981 -2.021 15.335 1.00 88.44 77 ASP A C 1
ATOM 598 O O . ASP A 1 77 ? -9.409 -2.580 14.394 1.00 88.44 77 ASP A O 1
ATOM 602 N N . PHE A 1 78 ? -10.765 -0.966 15.131 1.00 90.75 78 PHE A N 1
ATOM 603 C CA . PHE A 1 78 ? -11.040 -0.477 13.788 1.00 90.75 78 PHE A CA 1
ATOM 604 C C . PHE A 1 78 ? -9.928 0.434 13.263 1.00 90.75 78 PHE A C 1
ATOM 606 O O . PHE A 1 78 ? -9.442 1.346 13.936 1.00 90.75 78 PHE A O 1
ATOM 613 N N . VAL A 1 79 ? -9.571 0.219 12.000 1.00 93.31 79 VAL A N 1
ATOM 614 C CA . VAL A 1 79 ? -8.611 1.035 11.257 1.00 93.31 79 VAL A CA 1
ATOM 615 C C . VAL A 1 79 ? -9.209 1.477 9.928 1.00 93.31 79 VAL A C 1
ATOM 617 O O . VAL A 1 79 ? -9.933 0.728 9.267 1.00 93.31 79 VAL A O 1
ATOM 620 N N . TYR A 1 80 ? -8.848 2.680 9.490 1.00 92.62 80 TYR A N 1
ATOM 621 C CA . TYR A 1 80 ? -9.027 3.086 8.103 1.00 92.62 80 TYR A CA 1
ATOM 622 C C . TYR A 1 80 ? -8.002 2.366 7.235 1.00 92.62 80 TYR A C 1
ATOM 624 O O . TYR A 1 80 ? -6.797 2.482 7.465 1.00 92.62 80 TYR A O 1
ATOM 632 N N . LYS A 1 81 ? -8.474 1.660 6.212 1.00 92.56 81 LYS A N 1
ATOM 633 C CA . LYS A 1 81 ? -7.659 1.090 5.144 1.00 92.56 81 LYS A CA 1
ATOM 634 C C . LYS A 1 81 ? -7.846 1.918 3.882 1.00 92.56 81 LYS A C 1
ATOM 636 O O . LYS A 1 81 ? -8.910 1.905 3.268 1.00 92.56 81 LYS A O 1
ATOM 641 N N . ILE A 1 82 ? -6.776 2.584 3.467 1.00 91.62 82 ILE A N 1
ATOM 642 C CA . ILE A 1 82 ? -6.741 3.400 2.255 1.00 91.62 82 ILE A CA 1
ATOM 643 C C . ILE A 1 82 ? -5.848 2.707 1.235 1.00 91.62 82 ILE A C 1
ATOM 645 O O . ILE A 1 82 ? -4.679 2.429 1.507 1.00 91.62 82 ILE A O 1
ATOM 649 N N . VAL A 1 83 ? -6.397 2.438 0.057 1.00 92.19 83 VAL A N 1
ATOM 650 C CA . VAL A 1 83 ? -5.668 1.860 -1.070 1.00 92.19 83 VAL A CA 1
ATOM 651 C C . VAL A 1 83 ? -5.590 2.896 -2.177 1.00 92.19 83 VAL A C 1
ATOM 653 O O . VAL A 1 83 ? -6.621 3.365 -2.662 1.00 92.19 83 VAL A O 1
ATOM 656 N N . ARG A 1 84 ? -4.373 3.267 -2.578 1.00 90.62 84 ARG A N 1
ATOM 657 C CA . ARG A 1 84 ? -4.141 4.328 -3.566 1.00 90.62 84 ARG A CA 1
ATOM 658 C C . ARG A 1 84 ? -3.272 3.838 -4.709 1.00 90.62 84 ARG A C 1
ATOM 660 O O . ARG A 1 84 ? -2.244 3.206 -4.481 1.00 90.62 84 ARG A O 1
ATOM 667 N N . LEU A 1 85 ? -3.654 4.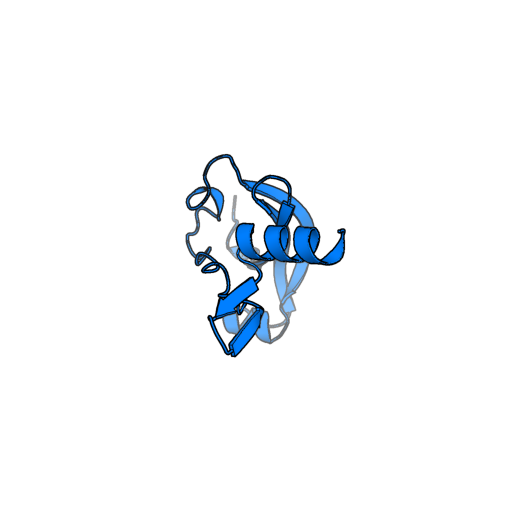189 -5.929 1.00 88.38 85 LEU A N 1
ATOM 668 C CA . LEU A 1 85 ? -2.830 4.025 -7.114 1.00 88.38 85 LEU A CA 1
ATOM 669 C C . LEU A 1 85 ? -2.213 5.376 -7.466 1.00 88.38 85 LEU A C 1
ATOM 671 O O . LEU A 1 85 ? -2.917 6.342 -7.761 1.00 88.38 85 LEU A O 1
ATOM 675 N N . ARG A 1 86 ? -0.885 5.462 -7.421 1.00 85.31 86 ARG A N 1
ATOM 676 C CA . ARG A 1 86 ? -0.152 6.653 -7.851 1.00 85.31 86 ARG A CA 1
ATOM 677 C C . ARG A 1 86 ? 0.344 6.456 -9.277 1.00 85.31 86 ARG A C 1
ATOM 679 O O . ARG A 1 86 ? 1.031 5.479 -9.592 1.00 85.31 86 ARG A O 1
ATOM 686 N N . HIS A 1 87 ? 0.010 7.417 -10.123 1.00 82.38 87 HIS A N 1
ATOM 687 C CA . HIS A 1 87 ? 0.494 7.541 -11.484 1.00 82.38 87 HIS A CA 1
ATOM 688 C C . HIS A 1 87 ? 1.675 8.501 -11.514 1.00 82.38 87 HIS A C 1
ATOM 690 O O . HIS A 1 87 ? 1.544 9.627 -11.045 1.00 82.38 87 HIS A O 1
ATOM 696 N N . ILE A 1 88 ? 2.786 8.079 -12.110 1.00 81.75 88 ILE A N 1
ATOM 697 C CA . ILE A 1 88 ? 3.948 8.926 -12.395 1.00 81.75 88 ILE A CA 1
ATOM 698 C C . ILE A 1 88 ? 3.997 9.081 -13.913 1.00 81.75 88 ILE A C 1
ATOM 700 O O . ILE A 1 88 ? 3.978 8.084 -14.634 1.00 81.75 88 ILE A O 1
ATOM 704 N N . GLU A 1 89 ? 3.973 10.321 -14.409 1.00 81.12 89 GLU A N 1
ATOM 705 C CA . GLU A 1 89 ? 3.935 10.608 -15.856 1.00 81.12 89 GLU A CA 1
ATOM 706 C C . GLU A 1 89 ? 2.809 9.842 -16.586 1.00 81.12 89 GLU A C 1
ATOM 708 O O . GLU A 1 89 ? 2.988 9.266 -17.658 1.00 81.12 89 GLU A O 1
ATOM 713 N N . SER A 1 90 ? 1.616 9.824 -15.980 1.00 80.50 90 SER A N 1
ATOM 714 C CA . SER A 1 90 ? 0.409 9.117 -16.456 1.00 80.50 90 SER A CA 1
ATOM 715 C C . SER A 1 90 ? 0.478 7.583 -16.466 1.00 80.50 90 SER A C 1
ATOM 717 O O . SER A 1 90 ? -0.492 6.938 -16.865 1.00 80.50 90 SER A O 1
ATOM 719 N N . ARG A 1 91 ? 1.563 6.966 -15.983 1.00 78.94 91 ARG A N 1
ATOM 720 C CA . ARG A 1 91 ? 1.683 5.504 -15.880 1.00 78.94 91 ARG A CA 1
ATOM 721 C C . ARG A 1 91 ? 1.399 5.025 -14.455 1.00 78.94 91 ARG A C 1
ATOM 723 O O . ARG A 1 91 ? 1.988 5.580 -13.526 1.00 78.94 91 ARG A O 1
ATOM 730 N N . PRO A 1 92 ? 0.550 3.999 -14.251 1.00 84.31 92 PRO A N 1
ATOM 731 C CA . PRO A 1 92 ? 0.328 3.428 -12.924 1.00 84.31 92 PRO A CA 1
ATOM 732 C C . PRO A 1 92 ? 1.650 2.854 -12.403 1.00 84.31 92 PRO A C 1
ATOM 734 O O . PRO A 1 92 ? 2.230 1.972 -13.032 1.00 84.31 92 PRO A O 1
ATOM 737 N N . SER A 1 93 ? 2.160 3.413 -11.306 1.00 81.62 93 SER A N 1
ATOM 738 C CA . SER A 1 93 ? 3.542 3.172 -10.869 1.00 81.62 93 SER A CA 1
ATOM 739 C C . SER A 1 93 ? 3.636 2.604 -9.458 1.00 81.62 93 SER A C 1
ATOM 741 O O . SER A 1 93 ? 4.462 1.731 -9.212 1.00 81.62 93 SER A O 1
ATOM 743 N N . ILE A 1 94 ? 2.802 3.075 -8.525 1.00 82.94 94 ILE A N 1
ATOM 744 C CA . ILE A 1 94 ? 2.877 2.669 -7.115 1.00 82.94 94 ILE A CA 1
ATOM 745 C C . ILE A 1 94 ? 1.479 2.322 -6.613 1.00 82.94 94 ILE A C 1
ATOM 747 O O . ILE A 1 94 ? 0.562 3.132 -6.730 1.00 82.94 94 ILE A O 1
ATOM 751 N N . MET A 1 95 ? 1.345 1.138 -6.018 1.00 85.44 95 MET A N 1
ATOM 752 C CA . MET A 1 95 ? 0.168 0.737 -5.251 1.00 85.44 95 MET A CA 1
ATOM 753 C C . MET A 1 95 ? 0.473 0.907 -3.764 1.00 85.44 95 MET A C 1
ATOM 755 O O . MET A 1 95 ? 1.396 0.285 -3.238 1.00 85.44 95 MET A O 1
ATOM 759 N N . GLU A 1 96 ? -0.287 1.758 -3.094 1.00 85.25 96 GLU A N 1
ATOM 760 C CA . GLU A 1 96 ? -0.065 2.131 -1.705 1.00 85.25 96 GLU A CA 1
ATOM 761 C C . GLU A 1 96 ? -1.179 1.591 -0.809 1.00 85.25 96 GLU A C 1
ATOM 763 O O . GLU A 1 96 ? -2.358 1.691 -1.148 1.00 85.25 96 GLU A O 1
ATOM 768 N N . TYR A 1 97 ? -0.790 1.049 0.345 1.00 89.75 97 TYR A N 1
ATOM 769 C CA . TYR A 1 97 ? -1.693 0.550 1.377 1.00 89.75 97 TYR A CA 1
ATOM 770 C C . TYR A 1 97 ? -1.396 1.284 2.680 1.00 89.75 97 TYR A C 1
ATOM 772 O O . TYR A 1 97 ? -0.340 1.086 3.282 1.00 89.75 97 TYR A O 1
ATOM 780 N N . THR A 1 98 ? -2.319 2.133 3.114 1.00 88.81 98 THR A N 1
ATOM 781 C CA . THR A 1 98 ? -2.206 2.889 4.363 1.00 88.81 98 THR A CA 1
ATOM 782 C C . THR A 1 98 ? -3.222 2.366 5.367 1.00 88.81 98 THR A C 1
ATOM 784 O O . THR A 1 98 ? -4.392 2.195 5.028 1.00 88.81 98 THR A O 1
ATOM 787 N N . TYR A 1 99 ? -2.766 2.135 6.597 1.00 90.44 99 TYR A N 1
ATOM 788 C CA . TYR A 1 99 ? -3.601 1.755 7.732 1.00 90.44 99 TYR A CA 1
ATOM 789 C C . TYR A 1 99 ? -3.462 2.826 8.805 1.00 90.44 99 TYR A C 1
ATOM 791 O O . TYR A 1 99 ? -2.338 3.134 9.203 1.00 90.44 99 TYR A O 1
ATOM 799 N N . VAL A 1 100 ? -4.579 3.399 9.247 1.00 90.06 100 VAL A N 1
ATOM 800 C CA . VAL A 1 100 ? -4.587 4.428 10.294 1.00 90.06 100 VAL A CA 1
ATOM 801 C C . VAL A 1 100 ? -5.608 4.051 11.367 1.00 90.06 100 VAL A C 1
ATOM 803 O O . VAL A 1 100 ? -6.763 3.813 11.009 1.00 90.06 100 VAL A O 1
ATOM 806 N N . PRO A 1 101 ? -5.227 3.987 12.656 1.00 90.44 101 PRO A N 1
ATOM 807 C CA . PRO A 1 101 ? -6.184 3.817 13.747 1.00 90.44 101 PRO A CA 1
ATOM 808 C C . PRO A 1 101 ? -7.239 4.923 13.723 1.00 90.44 101 PRO A C 1
ATOM 810 O O . PRO A 1 101 ? -6.898 6.096 13.551 1.00 90.44 101 PRO A O 1
ATOM 813 N N . ILE A 1 102 ? -8.513 4.560 13.888 1.00 87.75 102 ILE A N 1
ATOM 814 C CA . ILE A 1 102 ? -9.613 5.538 13.846 1.00 87.75 102 ILE A CA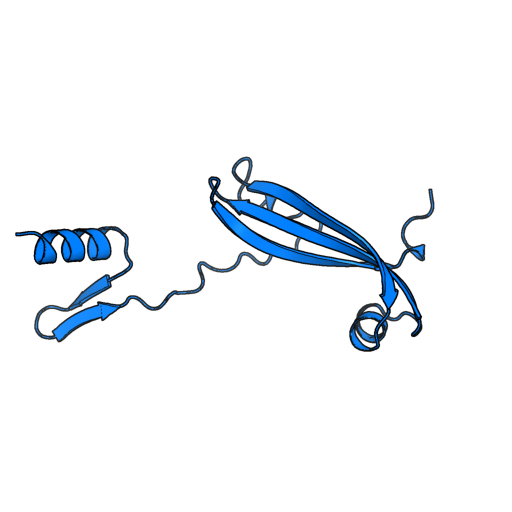 1
ATOM 815 C C . ILE A 1 102 ? -9.474 6.577 14.963 1.00 87.75 102 ILE A C 1
ATOM 817 O O . ILE A 1 102 ? -9.736 7.757 14.733 1.00 87.75 102 ILE A O 1
ATOM 821 N N . ASP A 1 103 ? -8.969 6.157 16.121 1.00 80.81 103 ASP A N 1
ATOM 822 C CA . ASP A 1 103 ? -8.836 6.990 17.320 1.00 80.81 103 ASP A CA 1
ATOM 823 C C . ASP A 1 103 ? -7.900 8.197 17.146 1.00 80.81 103 ASP A C 1
ATOM 825 O O . ASP A 1 103 ? -7.938 9.128 17.947 1.00 80.81 103 ASP A O 1
ATOM 829 N N . ILE A 1 104 ? -7.070 8.220 16.094 1.00 73.94 104 ILE A N 1
ATOM 830 C CA . ILE A 1 104 ? -6.159 9.339 15.807 1.00 73.94 104 ILE A CA 1
ATOM 831 C C . ILE A 1 104 ? -6.906 10.559 15.244 1.00 73.94 104 ILE A C 1
ATOM 833 O O . ILE A 1 104 ? -6.442 11.687 15.406 1.00 73.94 104 ILE A O 1
ATOM 837 N N . PHE A 1 105 ? -8.063 10.370 14.605 1.00 64.75 105 PHE A N 1
ATOM 838 C CA . PHE A 1 105 ? -8.850 11.467 14.043 1.00 64.75 105 PHE A CA 1
ATOM 839 C C . PHE A 1 105 ? -10.046 11.793 14.945 1.00 64.75 105 PHE A C 1
ATOM 841 O O . PHE A 1 105 ? -11.172 11.381 14.677 1.00 64.75 105 PHE A O 1
ATOM 848 N N . GLN A 1 106 ? -9.805 12.565 16.006 1.00 51.25 106 GLN A N 1
ATOM 849 C CA . GLN A 1 106 ? -10.864 13.319 16.684 1.00 51.25 106 GLN A CA 1
ATOM 850 C C . GLN A 1 106 ? -10.983 14.701 16.026 1.00 51.25 106 GLN A C 1
ATOM 852 O O . GLN A 1 106 ? -9.992 15.427 15.934 1.00 51.25 106 GLN A O 1
ATOM 857 N N . ILE A 1 107 ? -12.179 15.025 15.524 1.00 43.09 107 ILE A N 1
ATOM 858 C CA . ILE A 1 107 ? -12.559 16.372 15.058 1.00 43.09 107 ILE A CA 1
ATOM 859 C C . ILE A 1 107 ? -12.971 17.208 16.267 1.00 43.09 107 ILE A C 1
ATOM 861 O O . ILE A 1 107 ? -13.717 16.660 17.112 1.00 43.09 107 ILE A O 1
#

Solvent-accessible surface area (backbone atoms only — not comparable to full-atom values): 6518 Å² total; per-residue (Å²): 127,61,68,66,52,53,52,52,48,37,36,74,74,57,50,30,44,79,44,90,97,76,49,78,43,75,45,75,82,65,67,69,71,73,70,77,65,77,49,97,79,44,63,46,76,86,54,41,94,44,52,50,78,42,80,76,42,79,46,79,41,62,27,47,71,69,54,9,64,76,68,74,50,53,74,63,39,54,23,38,39,39,31,34,42,32,18,50,81,85,38,87,71,44,83,44,81,47,78,43,62,50,85,76,69,76,132

Sequence (107 aa):
MTLKRALDLLVAEGYLIRRRGSGTFVCDWKSAQIPHVYTLNGATEDYGDKVRTEVINFDVISANAQVAERLSIGLDDFVYKIVRLRHIESRPSIMEYTYVPIDIFQI

Foldseek 3Di:
DPPVVVLVVCVVVVQWDDDVPPGIDGDPPPVPPPPPLPPPVGPCVVQPPQKDKDWPDWDKFFDDPVRCVVVVHDGRQIWIWTWMFIGGNNHRDDTDTDTGGPVVDDD

pLDD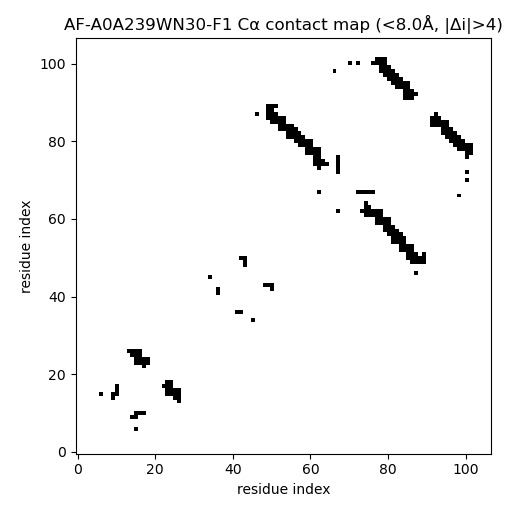T: mean 77.41, std 16.07, range [42.78, 94.44]

Radius of gyration: 21.08 Å; Cα contacts (8 Å, |Δi|>4): 142; chains: 1; bounding box: 46×29×61 Å

InterPro domains:
  IPR011663 UbiC transcription regulator-associated [PF07702] (47-105)
  IPR028978 Chorismate pyruvate-lyase/UbiC transcription regulator-associated domain superfamily [G3DSA:3.40.1410.10] (24-107)
  IPR028978 Chorismate pyruvate-lyase/UbiC transcription regulator-associated domain superfamily [SSF64288] (14-105)
  IPR036388 Winged helix-like DNA-binding domain superfamily [G3DSA:1.10.10.10] (1-23)
  IPR050679 Bacterial HTH-type transcriptional regulator [PTHR44846] (1-105)

Nearest PDB structures (foldseek):
  3l5z-assembly1_B  TM=9.459E-01  e=5.099E-04  Bacillus cereus ATCC 10987
  3lhe-assembly1_A  TM=9.054E-01  e=1.819E-03  Bacillus anthracis str. Sterne
  4zs8-assembly1_A  TM=6.075E-01  e=8.097E-04  Streptomyces coelicolor A3(2)
  2nwi-assembly3_F  TM=8.230E-01  e=3.090E-02  Archaeoglobus fulgidus
  2nwi-assembly1_B  TM=8.440E-01  e=3.894E-02  Archaeoglobus fulgidus

Secondary structure (DSSP, 8-state):
-HHHHHHHHHHHTTSEEEETTTEEEEPP----------STT-THHHHGGGEEEEEEEEEEEEPPHHHHHHHT--TT-EEEEEEEEEEETTEEEEEEEEEEEGGG---

Mean predicted aligned error: 12.87 Å

Organism: Streptococcus acidominimus (NCBI:txid1326)